Protein AF-0000000075761539 (afdb_homodimer)

Secondary structure (DSSP, 8-state):
---------------TTT--HHHHHHHHHHHHHHHHHHTTSHHHHHHHHHHGGGGTT-HHHHHHHHHHHT-GGGTT-------/---------------TT---HHHHHHHHHHHHHHHHHHTTSHHHHHHHHHHGGGGTT-HHHHHHHHHHHT-GGGTS-------

Radius of gyration: 18.52 Å; Cα contacts (8 Å, |Δi|>4): 167; chains: 2; bounding box: 36×60×45 Å

Solvent-accessible surface area (backbone atoms only — not comparable to full-atom values): 9667 Å² total; per-residue (Å²): 134,80,77,74,74,72,75,71,60,69,24,66,37,63,48,84,81,74,47,51,71,54,52,48,53,45,36,38,52,51,22,67,60,45,41,80,73,32,38,64,37,74,68,20,48,51,52,44,67,72,46,48,71,80,28,59,96,35,62,73,38,38,54,48,49,43,28,49,21,59,40,44,82,62,56,67,66,61,72,80,63,80,120,134,79,79,76,75,73,75,72,62,70,21,67,37,62,48,86,80,77,47,51,71,52,52,48,53,46,37,39,53,50,21,66,61,46,39,83,72,31,38,63,35,73,67,20,48,50,50,43,69,71,47,49,72,81,28,59,96,35,57,74,37,38,55,50,50,44,27,49,2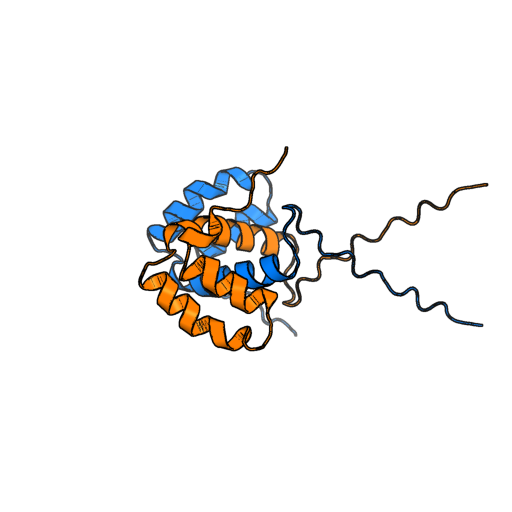2,59,38,41,83,64,58,66,66,61,71,77,64,79,118

Structure (mmCIF, N/CA/C/O backbone):
data_AF-0000000075761539-model_v1
#
loop_
_entity.id
_entity.type
_entity.pdbx_description
1 polymer 'Uncharacterized protein'
#
loop_
_atom_site.group_PDB
_atom_site.id
_atom_site.type_symbol
_atom_site.label_atom_id
_atom_site.label_alt_id
_atom_site.label_comp_id
_atom_site.label_asym_id
_atom_site.label_entity_id
_atom_site.label_seq_id
_atom_site.pdbx_PDB_ins_code
_atom_site.Cartn_x
_atom_site.Cartn_y
_atom_site.Cartn_z
_atom_site.occupancy
_atom_site.B_iso_or_equiv
_atom_site.auth_seq_id
_atom_site.auth_comp_id
_atom_site.auth_asym_id
_atom_site.auth_atom_id
_atom_site.pdbx_PDB_model_num
ATOM 1 N N . MET A 1 1 ? 4.824 47.062 6.598 1 24.61 1 MET A N 1
ATOM 2 C CA . MET A 1 1 ? 3.783 46.125 7.047 1 24.61 1 MET A CA 1
ATOM 3 C C . MET A 1 1 ? 4.129 44.688 6.668 1 24.61 1 MET A C 1
ATOM 5 O O . MET A 1 1 ? 4.184 44.344 5.484 1 24.61 1 MET A O 1
ATOM 9 N N . ASP A 1 2 ? 5.098 44.125 7.316 1 26.97 2 ASP A N 1
ATOM 10 C CA . ASP A 1 2 ? 5.969 42.969 7.059 1 26.97 2 ASP A CA 1
ATOM 11 C C . ASP A 1 2 ? 5.188 41.656 7.121 1 26.97 2 ASP A C 1
ATOM 13 O O . ASP A 1 2 ? 4.629 41.312 8.164 1 26.97 2 ASP A O 1
ATOM 17 N N . LYS A 1 3 ? 4.367 41.469 6.121 1 29.03 3 LYS A N 1
ATOM 18 C CA . LYS A 1 3 ? 3.469 40.312 6.051 1 29.03 3 LYS A CA 1
ATOM 19 C C . LYS A 1 3 ? 4.195 39.031 6.422 1 29.03 3 LYS A C 1
ATOM 21 O O . LYS A 1 3 ? 5.219 38.688 5.824 1 29.03 3 LYS A O 1
ATOM 26 N N . ASN A 1 4 ? 4.305 38.625 7.719 1 29.23 4 ASN A N 1
ATOM 27 C CA . ASN A 1 4 ? 4.758 37.406 8.359 1 29.23 4 ASN A CA 1
ATOM 28 C C . ASN A 1 4 ? 4.223 36.156 7.648 1 29.23 4 ASN A C 1
ATOM 30 O O . ASN A 1 4 ? 3.016 35.906 7.641 1 29.23 4 ASN A O 1
ATOM 34 N N . LEU A 1 5 ? 4.621 35.969 6.414 1 30.08 5 LEU A N 1
ATOM 35 C CA . LEU A 1 5 ? 4.359 34.75 5.641 1 30.08 5 LEU A CA 1
ATOM 36 C C . LEU A 1 5 ? 4.441 33.5 6.523 1 30.08 5 LEU A C 1
ATOM 38 O O . LEU A 1 5 ? 5.5 33.219 7.086 1 30.08 5 LEU A O 1
ATOM 42 N N . SER A 1 6 ? 3.518 33.406 7.48 1 31.72 6 SER A N 1
ATOM 43 C CA . SER A 1 6 ? 3.27 32.25 8.328 1 31.72 6 SER A CA 1
ATOM 44 C C . SER A 1 6 ? 3.596 30.938 7.598 1 31.72 6 SER A C 1
ATOM 46 O O . SER A 1 6 ? 2.986 30.625 6.574 1 31.72 6 SER A O 1
ATOM 48 N N . THR A 1 7 ? 4.891 30.594 7.359 1 33.47 7 THR A N 1
ATOM 49 C CA . THR A 1 7 ? 5.512 29.344 6.926 1 33.47 7 THR A CA 1
ATOM 50 C C . THR A 1 7 ? 4.707 28.141 7.414 1 33.47 7 THR A C 1
ATOM 52 O O . THR A 1 7 ? 4.629 27.891 8.617 1 33.47 7 THR A O 1
ATOM 55 N N . THR A 1 8 ? 3.455 28.047 7.07 1 34.62 8 THR A N 1
ATOM 56 C CA . THR A 1 8 ? 2.561 26.922 7.332 1 34.62 8 THR A CA 1
ATOM 57 C C . THR A 1 8 ? 3.35 25.625 7.477 1 34.62 8 THR A C 1
ATOM 59 O O . THR A 1 8 ? 4.027 25.188 6.543 1 34.62 8 THR A O 1
ATOM 62 N N . GLU A 1 9 ? 3.986 25.438 8.57 1 32.5 9 GLU A N 1
ATOM 63 C CA . GLU A 1 9 ? 4.613 24.203 9.047 1 32.5 9 GLU A CA 1
ATOM 64 C C . GLU A 1 9 ? 3.92 22.969 8.469 1 32.5 9 GLU A C 1
ATOM 66 O O . GLU A 1 9 ? 2.707 22.812 8.617 1 32.5 9 GLU A O 1
ATOM 71 N N . GLU A 1 10 ? 4.172 22.703 7.199 1 34 10 GLU A N 1
ATOM 72 C CA . GLU A 1 10 ? 3.754 21.422 6.641 1 34 10 GLU A CA 1
ATOM 73 C C . GLU A 1 10 ? 3.625 20.359 7.734 1 34 10 GLU A C 1
ATOM 75 O O . GLU A 1 10 ? 4.609 20.016 8.383 1 34 10 GLU A O 1
ATOM 80 N N . ALA A 1 11 ? 2.729 20.469 8.609 1 32.91 11 ALA A N 1
ATOM 81 C CA . ALA A 1 11 ? 2.441 19.406 9.57 1 32.91 11 ALA A CA 1
ATOM 82 C C . ALA A 1 11 ? 2.84 18.031 9.016 1 32.91 11 ALA A C 1
ATOM 84 O O . ALA A 1 11 ? 2.529 17.719 7.867 1 32.91 11 ALA A O 1
ATOM 85 N N . PRO A 1 12 ? 4.062 17.562 9.266 1 34.5 12 PRO A N 1
ATOM 86 C CA . PRO A 1 12 ? 4.355 16.203 8.836 1 34.5 12 PRO A CA 1
ATOM 87 C C . PRO A 1 12 ? 3.105 15.32 8.758 1 34.5 12 PRO A C 1
ATOM 89 O O . PRO A 1 12 ? 2.229 15.422 9.617 1 34.5 12 PRO A O 1
ATOM 92 N N . LEU A 1 13 ? 2.373 15.344 7.695 1 35.19 13 LEU A N 1
ATOM 93 C CA . LEU A 1 13 ? 1.442 14.227 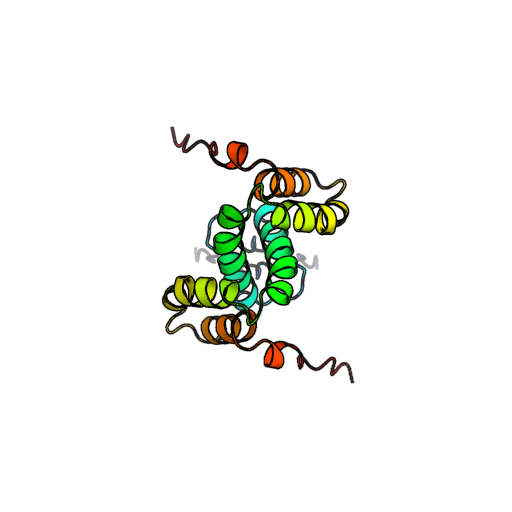7.637 1 35.19 13 LEU A CA 1
ATOM 94 C C . LEU A 1 13 ? 1.813 13.156 8.656 1 35.19 13 LEU A C 1
ATOM 96 O O . LEU A 1 13 ? 2.783 12.422 8.469 1 35.19 13 LEU A O 1
ATOM 100 N N . LEU A 1 14 ? 2.094 13.461 9.828 1 38.66 14 LEU A N 1
ATOM 101 C CA . LEU A 1 14 ? 2.172 12.438 10.867 1 38.66 14 LEU A CA 1
ATOM 102 C C . LEU A 1 14 ? 1.32 11.227 10.5 1 38.66 14 LEU A C 1
ATOM 104 O O . LEU A 1 14 ? 0.104 11.234 10.695 1 38.66 14 LEU A O 1
ATOM 108 N N . LEU A 1 15 ? 1.32 10.75 9.281 1 44.47 15 LEU A N 1
ATOM 109 C CA . LEU A 1 15 ? 0.632 9.469 9.164 1 44.47 15 LEU A CA 1
ATOM 110 C C . LEU A 1 15 ? 0.8 8.641 10.438 1 44.47 15 LEU A C 1
ATOM 112 O O . LEU A 1 15 ? 1.8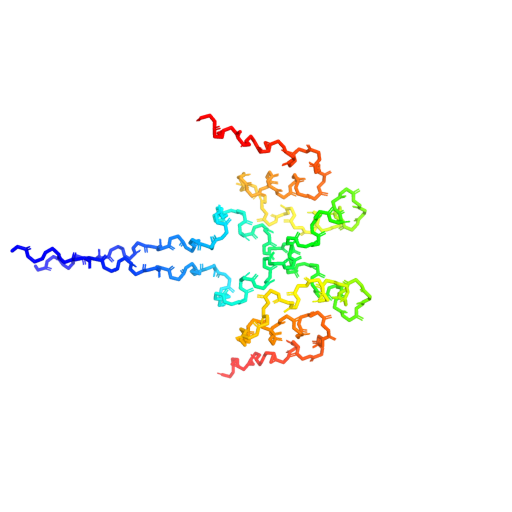82 8.617 11.023 1 44.47 15 LEU A O 1
ATOM 116 N N . SER A 1 16 ? -0.257 8.586 11.172 1 44.25 16 SER A N 1
ATOM 117 C CA . SER A 1 16 ? -0.526 8.047 12.5 1 44.25 16 SER A CA 1
ATOM 118 C C . SER A 1 16 ? 0.439 6.922 12.844 1 44.25 16 SER A C 1
ATOM 120 O O . SER A 1 16 ? 0.736 6.691 14.023 1 44.25 16 SER A O 1
ATOM 122 N N . ASP A 1 17 ? 0.846 6.176 11.875 1 57.25 17 ASP A N 1
ATOM 123 C CA . ASP A 1 17 ? 1.45 4.941 12.359 1 57.25 17 ASP A CA 1
ATOM 124 C C . ASP A 1 17 ? 2.969 5.074 12.469 1 57.25 17 ASP A C 1
ATOM 126 O O . ASP A 1 17 ? 3.686 4.074 12.469 1 57.25 17 ASP A O 1
ATOM 130 N N . GLY A 1 18 ? 3.43 6.383 12.766 1 75.75 18 GLY A N 1
ATOM 131 C CA . GLY A 1 18 ? 4.855 6.484 13.039 1 75.75 18 GLY A CA 1
ATOM 132 C C . GLY A 1 18 ? 5.711 6.336 11.797 1 75.75 18 GLY A C 1
ATOM 133 O O . GLY A 1 18 ? 6.938 6.25 11.891 1 75.75 18 GLY A O 1
ATOM 134 N N . MET A 1 19 ? 5.078 6.309 10.75 1 83.12 19 MET A N 1
ATOM 135 C CA . MET A 1 19 ? 5.844 6.156 9.516 1 83.12 19 MET A CA 1
ATOM 136 C C . MET A 1 19 ? 6.406 7.5 9.055 1 83.12 19 MET A C 1
ATOM 138 O O . MET A 1 19 ? 5.738 8.531 9.164 1 83.12 19 MET A O 1
ATOM 142 N N . SER A 1 20 ? 7.699 7.434 8.586 1 86.44 20 SER A N 1
ATOM 143 C CA . SER A 1 20 ? 8.297 8.617 7.973 1 86.44 20 SER A CA 1
ATOM 144 C C . SER A 1 20 ? 7.605 8.969 6.656 1 86.44 20 SER A C 1
ATOM 146 O O . SER A 1 20 ? 6.859 8.156 6.109 1 86.44 20 SER A O 1
ATOM 148 N N . LYS A 1 21 ? 7.809 10.164 6.184 1 88.31 21 LYS A N 1
ATOM 149 C CA . LYS A 1 21 ? 7.258 10.562 4.895 1 88.31 21 LYS A CA 1
ATOM 150 C C . LYS A 1 21 ? 7.738 9.641 3.779 1 88.31 21 LYS A C 1
ATOM 152 O O . LYS A 1 21 ? 6.973 9.289 2.881 1 88.31 21 LYS A O 1
ATOM 157 N N . ALA A 1 22 ? 8.992 9.273 3.793 1 91.31 22 ALA A N 1
ATOM 158 C CA . ALA A 1 22 ? 9.562 8.375 2.793 1 91.31 22 ALA A CA 1
ATOM 159 C C . ALA A 1 22 ? 8.875 7.008 2.828 1 91.31 22 ALA A C 1
ATOM 161 O O . ALA A 1 22 ? 8.57 6.434 1.782 1 91.31 22 ALA A O 1
ATOM 162 N N . GLU A 1 23 ? 8.664 6.508 4 1 92.38 23 GLU A N 1
ATOM 163 C CA . GLU A 1 23 ? 7.973 5.227 4.156 1 92.38 23 GLU A CA 1
ATOM 164 C C . GLU A 1 23 ? 6.562 5.285 3.584 1 92.38 23 GLU A C 1
ATOM 166 O O . GLU A 1 23 ? 6.129 4.363 2.887 1 92.38 23 GLU A O 1
ATOM 171 N N . ILE A 1 24 ? 5.926 6.32 3.914 1 92.44 24 ILE A N 1
ATOM 172 C CA . ILE A 1 24 ? 4.562 6.504 3.424 1 92.44 24 ILE A CA 1
ATOM 173 C C . ILE A 1 24 ? 4.566 6.527 1.896 1 92.44 24 ILE A C 1
ATOM 175 O O . ILE A 1 24 ? 3.775 5.832 1.257 1 92.44 24 ILE A O 1
ATOM 179 N N . GLU A 1 25 ? 5.41 7.289 1.319 1 92.69 25 GLU A N 1
ATOM 180 C CA . GLU A 1 25 ? 5.5 7.422 -0.132 1 92.69 25 GLU A CA 1
ATOM 181 C C . GLU A 1 25 ? 5.766 6.074 -0.797 1 92.69 25 GLU A C 1
ATOM 183 O O . GLU A 1 25 ? 5.117 5.723 -1.783 1 92.69 25 GLU A O 1
ATOM 188 N N . VAL A 1 26 ? 6.648 5.301 -0.231 1 95.06 26 VAL A N 1
ATOM 189 C CA . VAL A 1 26 ? 7.023 4.02 -0.819 1 95.06 26 VAL A CA 1
ATOM 190 C C . VAL A 1 26 ? 5.875 3.025 -0.675 1 95.06 26 VAL A C 1
ATOM 192 O O . VAL A 1 26 ? 5.512 2.342 -1.636 1 95.06 26 VAL A O 1
ATOM 195 N N . HIS A 1 27 ? 5.332 2.986 0.507 1 95.31 27 HIS A N 1
ATOM 196 C CA . HIS A 1 27 ? 4.219 2.07 0.722 1 95.31 27 HIS A CA 1
ATOM 197 C C . HIS A 1 27 ? 3.031 2.43 -0.164 1 95.31 27 HIS A C 1
ATOM 199 O O . HIS A 1 27 ? 2.375 1.544 -0.717 1 95.31 27 HIS A O 1
ATOM 205 N N . LEU A 1 28 ? 2.795 3.658 -0.305 1 95.44 28 LEU A N 1
ATOM 206 C CA . LEU A 1 28 ? 1.699 4.086 -1.167 1 95.44 28 LEU A CA 1
ATOM 207 C C . LEU A 1 28 ? 1.97 3.707 -2.619 1 95.44 28 LEU A C 1
ATOM 209 O O . LEU A 1 28 ? 1.062 3.271 -3.33 1 95.44 28 LEU A O 1
ATOM 213 N N . ALA A 1 29 ? 3.16 3.893 -3.078 1 96 29 ALA A N 1
ATOM 214 C CA . ALA A 1 29 ? 3.52 3.518 -4.441 1 96 29 ALA A CA 1
ATOM 215 C C . ALA A 1 29 ? 3.309 2.025 -4.676 1 96 29 ALA A C 1
ATOM 217 O O . ALA A 1 29 ? 2.801 1.619 -5.723 1 96 29 ALA A O 1
ATOM 218 N N . ILE A 1 30 ? 3.668 1.253 -3.682 1 97.06 30 ILE A N 1
ATOM 219 C CA . ILE A 1 30 ? 3.512 -0.194 -3.787 1 97.06 30 ILE A CA 1
ATOM 220 C C . ILE A 1 30 ? 2.029 -0.553 -3.822 1 97.06 30 ILE A C 1
ATOM 222 O O . ILE A 1 30 ? 1.596 -1.352 -4.656 1 97.06 30 ILE A O 1
ATOM 226 N N . ALA A 1 31 ? 1.272 0.041 -2.934 1 96.69 31 ALA A N 1
ATOM 227 C CA . ALA A 1 31 ? -0.169 -0.195 -2.93 1 96.69 31 ALA A CA 1
ATOM 228 C C . ALA A 1 31 ? -0.79 0.174 -4.273 1 96.69 31 ALA A C 1
ATOM 230 O O . ALA A 1 31 ? -1.565 -0.6 -4.84 1 96.69 31 ALA A O 1
ATOM 231 N N . ASN A 1 32 ? -0.438 1.322 -4.809 1 94.5 32 ASN A N 1
ATOM 232 C CA . ASN A 1 32 ? -1.002 1.812 -6.062 1 94.5 32 ASN A CA 1
ATOM 233 C C . ASN A 1 32 ? -0.638 0.903 -7.234 1 94.5 32 ASN A C 1
ATOM 235 O O . ASN A 1 32 ? -1.396 0.792 -8.195 1 94.5 32 ASN A O 1
ATOM 239 N N . TYR A 1 33 ? 0.468 0.293 -7.109 1 95.69 33 TYR A N 1
ATOM 240 C CA . TYR A 1 33 ? 0.875 -0.652 -8.148 1 95.69 33 TYR A CA 1
ATOM 241 C C . TYR A 1 33 ? 0.102 -1.96 -8.023 1 95.69 33 TYR A C 1
ATOM 243 O O . TYR A 1 33 ? -0.351 -2.516 -9.023 1 95.69 33 TYR A O 1
ATOM 251 N N . LEU A 1 34 ? -0.107 -2.445 -6.832 1 96.94 34 LEU A N 1
ATOM 252 C CA . LEU A 1 34 ? -0.631 -3.787 -6.605 1 96.94 34 LEU A CA 1
ATOM 253 C C . LEU A 1 34 ? -2.154 -3.797 -6.688 1 96.94 34 LEU A C 1
ATOM 255 O O . LEU A 1 34 ? -2.748 -4.754 -7.188 1 96.94 34 LEU A O 1
ATOM 259 N N . ILE A 1 35 ? -2.801 -2.793 -6.211 1 96 35 ILE A N 1
ATOM 260 C CA . ILE A 1 35 ? -4.242 -2.797 -5.992 1 96 35 ILE A CA 1
ATOM 261 C C . ILE A 1 35 ? -4.965 -3.025 -7.316 1 96 35 ILE A C 1
ATOM 263 O O . ILE A 1 35 ? -5.785 -3.941 -7.434 1 96 35 ILE A O 1
ATOM 267 N N . PRO A 1 36 ? -4.691 -2.262 -8.398 1 93.81 36 PRO A N 1
ATOM 268 C CA . PRO A 1 36 ? -5.414 -2.51 -9.648 1 93.81 36 PRO A CA 1
ATOM 269 C C . PRO A 1 36 ? -5.133 -3.893 -10.234 1 93.81 36 PRO A C 1
ATOM 271 O O . PRO A 1 36 ? -5.906 -4.391 -11.055 1 93.81 36 PRO A O 1
ATOM 274 N N . ARG A 1 37 ? -4.109 -4.535 -9.734 1 94 37 ARG A N 1
ATOM 275 C CA . ARG A 1 37 ? -3.688 -5.812 -10.305 1 94 37 ARG A CA 1
ATOM 276 C C . ARG A 1 37 ? -4.309 -6.98 -9.539 1 94 37 ARG A C 1
ATOM 278 O O . ARG A 1 37 ? -4.402 -8.094 -10.07 1 94 37 ARG A O 1
ATOM 285 N N . ILE A 1 38 ? -4.758 -6.656 -8.352 1 94.56 38 ILE A N 1
ATOM 286 C CA . ILE A 1 38 ? -5.297 -7.777 -7.582 1 94.56 38 ILE A CA 1
ATOM 287 C C . ILE A 1 38 ? -6.801 -7.602 -7.398 1 94.56 38 ILE A C 1
ATOM 289 O O . ILE A 1 38 ? -7.492 -8.531 -6.973 1 94.56 38 ILE A O 1
ATOM 293 N N . ALA A 1 39 ? -7.301 -6.445 -7.707 1 91.62 39 ALA A N 1
ATOM 294 C CA . ALA A 1 39 ? -8.719 -6.168 -7.477 1 91.62 39 ALA A CA 1
ATOM 295 C C . ALA A 1 39 ? -9.594 -7.266 -8.078 1 91.62 39 ALA A C 1
ATOM 297 O O . ALA A 1 39 ? -9.367 -7.695 -9.211 1 91.62 39 ALA A O 1
ATOM 298 N N . GLY A 1 40 ? -10.594 -7.734 -7.258 1 90.5 40 GLY A N 1
ATOM 299 C CA . GLY A 1 40 ? -11.547 -8.734 -7.715 1 90.5 40 GLY A CA 1
ATOM 300 C C . GLY A 1 40 ? -10.992 -10.148 -7.672 1 90.5 40 GLY A C 1
ATOM 301 O O . GLY A 1 40 ? -11.688 -11.102 -8.039 1 90.5 40 GLY A O 1
ATOM 302 N N . THR A 1 41 ? -9.727 -10.328 -7.375 1 93.31 41 THR A N 1
ATOM 303 C CA . THR A 1 41 ? -9.109 -11.648 -7.281 1 93.31 41 THR A CA 1
ATOM 304 C C . THR A 1 41 ? -9.281 -12.227 -5.879 1 93.31 41 THR A C 1
ATOM 306 O O . THR A 1 41 ? -9.672 -11.516 -4.953 1 93.31 41 THR A O 1
ATOM 309 N N . PRO 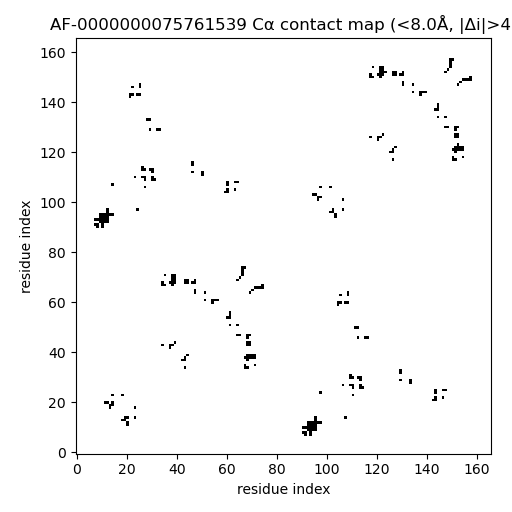A 1 42 ? -9.008 -13.539 -5.68 1 94.94 42 PRO A N 1
ATOM 310 C CA . PRO A 1 42 ? -9.062 -14.125 -4.336 1 94.94 42 PRO A CA 1
ATOM 311 C C . PRO A 1 42 ? -8.102 -13.461 -3.359 1 94.94 42 PRO A C 1
ATOM 313 O O . PRO A 1 42 ? -8.406 -13.336 -2.17 1 94.94 42 PRO A O 1
ATOM 316 N N . VAL A 1 43 ? -6.949 -12.961 -3.865 1 95.5 43 VAL A N 1
ATOM 317 C CA . VAL A 1 43 ? -5.977 -12.273 -3.021 1 95.5 43 VAL A CA 1
ATOM 318 C C . VAL A 1 43 ? -6.598 -11 -2.447 1 95.5 43 VAL A C 1
ATOM 320 O O . VAL A 1 43 ? -6.449 -10.711 -1.258 1 95.5 43 VAL A O 1
ATOM 323 N N . ALA A 1 44 ? -7.301 -10.305 -3.273 1 96.44 44 ALA A N 1
ATOM 324 C CA . ALA A 1 44 ? -7.961 -9.086 -2.824 1 96.44 44 ALA A CA 1
ATOM 325 C C . ALA A 1 44 ? -9.047 -9.391 -1.798 1 96.44 44 ALA A C 1
ATOM 327 O O . ALA A 1 44 ? -9.219 -8.656 -0.825 1 96.44 44 ALA A O 1
ATOM 328 N N . ARG A 1 45 ? -9.742 -10.422 -2.029 1 96.31 45 ARG A N 1
ATOM 329 C CA . ARG A 1 45 ? -10.789 -10.82 -1.093 1 96.31 45 ARG A CA 1
ATOM 330 C C . ARG A 1 45 ? -10.203 -11.18 0.268 1 96.31 45 ARG A C 1
ATOM 332 O O . ARG A 1 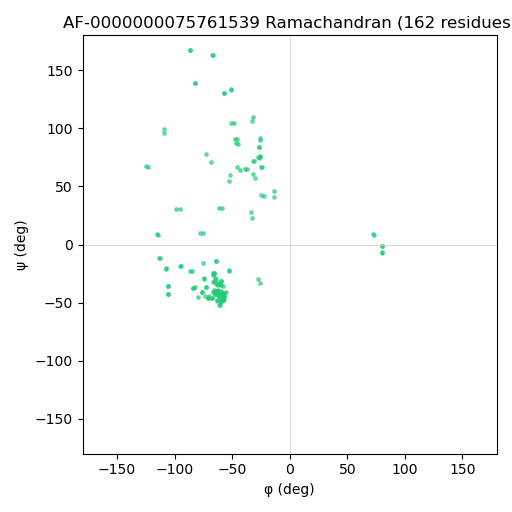45 ? -10.766 -10.828 1.307 1 96.31 45 ARG A O 1
ATOM 339 N N . GLU A 1 46 ? -9.086 -11.852 0.252 1 97.56 46 GLU A N 1
ATOM 340 C CA . GLU A 1 46 ? -8.406 -12.172 1.501 1 97.56 46 GLU A CA 1
ATOM 341 C C . GLU A 1 46 ? -7.949 -10.914 2.223 1 97.56 46 GLU A C 1
ATOM 343 O O . GLU A 1 46 ? -8.102 -10.797 3.439 1 97.56 46 GLU A O 1
ATOM 348 N N . ALA A 1 47 ? -7.328 -10.07 1.457 1 97.75 47 ALA A N 1
ATOM 349 C CA . ALA A 1 47 ? -6.91 -8.797 2.043 1 97.75 47 ALA A CA 1
ATOM 350 C C . ALA A 1 47 ? -8.102 -8.047 2.635 1 97.75 47 ALA A C 1
ATOM 352 O O . ALA A 1 47 ? -8.016 -7.52 3.746 1 97.75 47 ALA A O 1
ATOM 353 N N . PHE A 1 48 ? -9.25 -7.988 1.923 1 97.12 48 PHE A N 1
ATOM 354 C CA . PHE A 1 48 ? -10.453 -7.316 2.396 1 97.12 48 PHE A CA 1
ATOM 355 C C . PHE A 1 48 ? -10.922 -7.914 3.717 1 97.12 48 PHE A C 1
ATOM 357 O O . PHE A 1 48 ? -11.164 -7.188 4.684 1 97.12 48 PHE A O 1
ATOM 364 N N . ASN A 1 49 ? -10.953 -9.227 3.752 1 97.31 49 ASN A N 1
ATOM 365 C CA . ASN A 1 49 ? -11.422 -9.914 4.949 1 97.31 49 ASN A CA 1
ATOM 366 C C . ASN A 1 49 ? -10.508 -9.656 6.145 1 97.31 49 ASN A C 1
ATOM 368 O O . ASN A 1 49 ? -10.977 -9.531 7.277 1 97.31 49 ASN A O 1
ATOM 372 N N . ALA A 1 50 ? -9.281 -9.531 5.871 1 97.62 50 ALA A N 1
ATOM 373 C CA . ALA A 1 50 ? -8.297 -9.297 6.93 1 97.62 50 ALA A CA 1
ATOM 374 C C . ALA A 1 50 ? -8.383 -7.863 7.449 1 97.62 50 ALA A C 1
ATOM 376 O O . ALA A 1 50 ? -8.125 -7.605 8.625 1 97.62 50 ALA A O 1
ATOM 377 N N . LEU A 1 51 ? -8.789 -6.938 6.594 1 97.56 51 LEU A N 1
ATOM 378 C CA . LEU A 1 51 ? -8.633 -5.527 6.934 1 97.56 51 LEU A CA 1
ATOM 379 C C . LEU A 1 51 ? -9.977 -4.891 7.273 1 97.56 51 LEU A C 1
ATOM 381 O O . LEU A 1 51 ? -10.023 -3.826 7.891 1 97.56 51 LEU A O 1
ATOM 385 N N . VAL A 1 52 ? -11.062 -5.449 6.867 1 96.19 52 VAL A N 1
ATOM 386 C CA . VAL A 1 52 ? -12.375 -4.812 6.934 1 96.19 52 VAL A CA 1
ATOM 387 C C . VAL A 1 52 ? -12.719 -4.492 8.383 1 96.19 52 VAL A C 1
ATOM 389 O O . VAL A 1 52 ? -13.352 -3.471 8.672 1 96.19 52 VAL A O 1
ATOM 392 N N . GLY A 1 53 ? -12.312 -5.301 9.281 1 96 53 GLY A N 1
ATOM 393 C CA . GLY A 1 53 ? -12.594 -5.062 10.688 1 96 53 GLY A CA 1
ATOM 394 C C . GLY A 1 53 ? -11.961 -3.785 11.211 1 96 53 GLY A C 1
ATOM 395 O O . GLY A 1 53 ? -12.531 -3.111 12.07 1 96 53 GLY A O 1
ATOM 396 N N . ARG A 1 54 ? -10.797 -3.42 10.703 1 94.88 54 ARG A N 1
ATOM 397 C CA . ARG A 1 54 ? -10.062 -2.232 11.125 1 94.88 54 ARG A CA 1
ATOM 398 C C . ARG A 1 54 ? -10.82 -0.96 10.75 1 94.88 54 ARG A C 1
ATOM 400 O O . ARG A 1 54 ? -10.648 0.078 11.391 1 94.88 54 ARG A O 1
ATOM 407 N N . PHE A 1 55 ? -11.641 -1.062 9.773 1 95 55 PHE A N 1
ATOM 408 C CA . PHE A 1 55 ? -12.289 0.138 9.258 1 95 55 PHE A CA 1
ATOM 409 C C . PHE A 1 55 ? -13.797 0.082 9.492 1 95 55 PHE A C 1
ATOM 411 O O . PHE A 1 55 ? -14.547 0.873 8.922 1 95 55 PHE A O 1
ATOM 418 N N . GLN A 1 56 ? -14.094 -0.93 10.258 1 90.69 56 GLN A N 1
ATOM 419 C CA . GLN A 1 56 ? -15.508 -1.021 10.617 1 90.69 56 GLN A CA 1
ATOM 420 C C . GLN A 1 56 ? -15.977 0.25 11.312 1 90.69 56 GLN A C 1
ATOM 422 O O . GLN A 1 56 ? -15.312 0.746 12.227 1 90.69 56 GLN A O 1
ATOM 427 N N . GLY A 1 57 ? -17.125 0.876 10.883 1 91.75 57 GLY A N 1
ATOM 428 C CA . GLY A 1 57 ? -17.672 2.084 11.477 1 91.75 57 GLY A CA 1
ATOM 429 C C . GLY A 1 57 ? -16.984 3.35 11.008 1 91.75 57 GLY A C 1
ATOM 430 O O . GLY A 1 57 ? -17.312 4.445 11.469 1 91.75 57 GLY A O 1
ATOM 431 N N . ARG A 1 58 ? -16.016 3.191 10.188 1 93.25 58 ARG A N 1
ATOM 432 C CA . ARG A 1 58 ? -15.305 4.309 9.578 1 93.25 58 ARG A CA 1
ATOM 433 C C . ARG A 1 58 ? -15.625 4.418 8.086 1 93.25 58 ARG A C 1
ATOM 435 O O . ARG A 1 58 ? -14.938 3.814 7.258 1 93.25 58 ARG A O 1
ATOM 442 N N . TYR A 1 59 ? -16.578 5.348 7.691 1 87 59 TYR A N 1
ATOM 443 C CA . TYR A 1 59 ? -17.281 5.184 6.422 1 87 59 TYR A CA 1
ATOM 444 C C . TYR A 1 59 ? -16.406 5.656 5.262 1 87 59 TYR A C 1
ATOM 446 O O . TYR A 1 59 ? -16.297 4.965 4.246 1 87 59 TYR A O 1
ATOM 454 N N . PRO A 1 60 ? -15.805 6.695 5.328 1 90.31 60 PRO A N 1
ATOM 455 C CA . PRO A 1 60 ? -15.148 6.789 4.023 1 90.31 60 PRO A CA 1
ATOM 456 C C . PRO A 1 60 ? -14.086 5.711 3.818 1 90.31 60 PRO A C 1
ATOM 458 O O . PRO A 1 60 ? -13.883 5.246 2.693 1 90.31 60 PRO A O 1
ATOM 461 N N . GLN A 1 61 ? -13.469 5.18 4.902 1 93.19 61 GLN A N 1
ATOM 462 C CA . GLN A 1 61 ? -12.406 4.18 4.773 1 93.19 61 GLN A CA 1
ATOM 463 C C . GLN A 1 61 ? -12.984 2.824 4.375 1 93.19 61 GLN A C 1
ATOM 465 O O . GLN A 1 61 ? -12.43 2.141 3.512 1 93.19 61 GLN A O 1
ATOM 470 N N . HIS A 1 62 ? -14.086 2.412 5.016 1 94.75 62 HIS A N 1
ATOM 471 C CA . HIS A 1 62 ? -14.727 1.139 4.699 1 94.75 62 HIS A CA 1
ATOM 472 C C . HIS A 1 62 ? -15.156 1.085 3.238 1 94.75 62 HIS A C 1
ATOM 474 O O . HIS A 1 62 ? -14.922 0.085 2.555 1 94.75 62 HIS A O 1
ATOM 480 N N . LYS A 1 63 ? -15.773 2.113 2.803 1 94.06 63 LYS A N 1
ATOM 481 C CA . LYS A 1 63 ? -16.219 2.203 1.413 1 94.06 63 LYS A CA 1
ATOM 482 C C . LYS A 1 63 ? -15.031 2.127 0.455 1 94.06 63 LYS A C 1
ATOM 484 O O . LYS A 1 63 ? -15.086 1.418 -0.552 1 94.06 63 LYS A O 1
ATOM 489 N N . LEU A 1 64 ? -14.008 2.869 0.714 1 93.69 64 LEU A N 1
ATOM 490 C CA . LEU A 1 64 ? -12.805 2.887 -0.118 1 93.69 64 LEU A CA 1
ATOM 491 C C . LEU A 1 64 ? -12.188 1.497 -0.207 1 93.69 64 LEU A C 1
ATOM 493 O O . LEU A 1 64 ? -11.844 1.035 -1.298 1 93.69 64 LEU A O 1
ATOM 497 N N . LEU A 1 65 ? -12.094 0.867 0.919 1 95.94 65 LEU A N 1
ATOM 498 C CA . LEU A 1 65 ? -11.539 -0.482 0.957 1 95.94 65 LEU A CA 1
ATOM 499 C C . LEU A 1 65 ? -12.344 -1.424 0.064 1 95.94 65 LEU A C 1
ATOM 501 O O . LEU A 1 65 ? -11.766 -2.189 -0.712 1 95.94 65 LEU A O 1
ATOM 505 N N . THR A 1 66 ? -13.672 -1.352 0.227 1 94.25 66 THR A N 1
ATOM 506 C CA . THR A 1 66 ? -14.562 -2.191 -0.565 1 94.25 66 THR A CA 1
ATOM 507 C C . THR A 1 66 ? -14.375 -1.926 -2.057 1 94.25 66 THR A C 1
ATOM 509 O O . THR A 1 66 ? -14.242 -2.863 -2.846 1 94.25 66 THR A O 1
ATOM 512 N N . GLN A 1 67 ? -14.289 -0.716 -2.494 1 94.06 67 GLN A N 1
ATOM 513 C CA . GLN A 1 67 ? -14.148 -0.332 -3.895 1 94.06 67 GLN A CA 1
ATOM 514 C C . GLN A 1 67 ? -12.805 -0.784 -4.457 1 94.06 67 GLN A C 1
ATOM 516 O O . GLN A 1 67 ? -12.734 -1.292 -5.578 1 94.06 67 GLN A O 1
ATOM 521 N N . LEU A 1 68 ? -11.82 -0.648 -3.711 1 94.5 68 LEU A N 1
ATOM 522 C CA . LEU A 1 68 ? -10.469 -0.926 -4.184 1 94.5 68 LEU A CA 1
ATOM 523 C C . LEU A 1 68 ? -10.242 -2.428 -4.34 1 94.5 68 LEU A C 1
ATOM 525 O O . LEU A 1 68 ? -9.57 -2.863 -5.273 1 94.5 68 LEU A O 1
ATOM 529 N N . LEU A 1 69 ? -10.844 -3.178 -3.416 1 95.88 69 LEU A N 1
ATOM 530 C CA . LEU A 1 69 ? -10.453 -4.582 -3.373 1 95.88 69 LEU A CA 1
ATOM 531 C C . LEU A 1 69 ? -11.547 -5.469 -3.961 1 95.88 69 LEU A C 1
ATOM 533 O O . LEU A 1 69 ? -11.25 -6.504 -4.562 1 95.88 69 LEU A O 1
ATOM 537 N N . ILE A 1 70 ? -12.758 -5.137 -3.752 1 92.69 70 ILE A N 1
ATOM 538 C CA . ILE A 1 70 ? -13.852 -6.043 -4.094 1 92.69 70 ILE A CA 1
ATOM 539 C C . ILE A 1 70 ? -14.562 -5.547 -5.352 1 92.69 70 ILE A C 1
ATOM 541 O O . ILE A 1 70 ? -15.016 -6.344 -6.172 1 92.69 70 ILE A O 1
ATOM 545 N N . ALA A 1 71 ? -14.828 -4.297 -5.504 1 79.25 71 ALA A N 1
ATOM 546 C CA . ALA A 1 71 ? -15.68 -3.779 -6.574 1 79.25 71 ALA A CA 1
ATOM 547 C C . ALA A 1 71 ? -14.945 -2.715 -7.387 1 79.25 71 ALA A C 1
ATOM 549 O O . ALA A 1 71 ? -15.359 -1.555 -7.418 1 79.25 71 ALA A O 1
ATOM 550 N N . PRO A 1 72 ? -13.906 -3.145 -8.125 1 65.62 72 PRO A N 1
ATOM 551 C CA . PRO A 1 72 ? -13.102 -2.123 -8.805 1 65.62 72 PRO A CA 1
ATOM 552 C C . PRO A 1 72 ? -13.883 -1.386 -9.891 1 65.62 72 PRO A C 1
ATOM 554 O O . PRO A 1 72 ? -13.523 -0.267 -10.266 1 65.62 72 PRO A O 1
ATOM 557 N N . GLU A 1 73 ? -14.898 -2.041 -10.43 1 62.84 73 GLU A N 1
ATOM 558 C CA . GLU A 1 73 ? -15.711 -1.363 -11.43 1 62.84 73 GLU A CA 1
ATOM 559 C C . GLU A 1 73 ? -16.219 -0.018 -10.914 1 62.84 73 GLU A C 1
ATOM 561 O O . GLU A 1 73 ? -16.562 0.864 -11.703 1 62.84 73 GLU A O 1
ATOM 566 N N . TYR A 1 74 ? -16.25 0.102 -9.672 1 50.69 74 TYR A N 1
ATOM 567 C CA . TYR A 1 74 ? -16.75 1.346 -9.094 1 50.69 74 TYR A CA 1
ATOM 568 C C . TYR A 1 74 ? -15.633 2.377 -8.977 1 50.69 74 TYR A C 1
ATOM 570 O O . TYR A 1 74 ? -15.891 3.557 -8.719 1 50.69 74 TYR A O 1
ATOM 578 N N . LE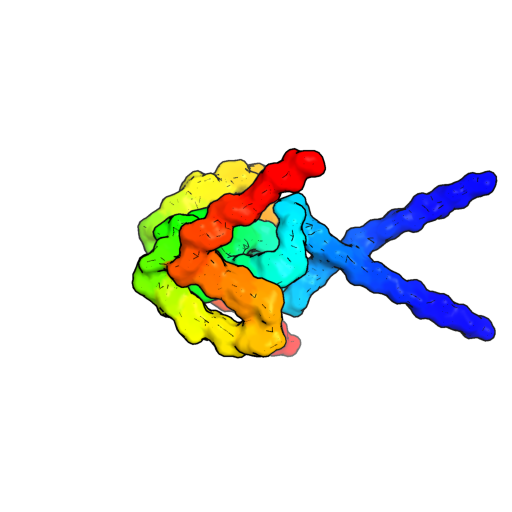U A 1 75 ? -14.461 2.004 -8.945 1 50.41 75 LEU A N 1
ATOM 579 C CA . LEU A 1 75 ? -13.352 2.943 -8.852 1 50.41 75 LEU A CA 1
ATOM 580 C C . LEU A 1 75 ? -13.25 3.805 -10.102 1 50.41 75 LEU A C 1
ATOM 582 O O . LEU A 1 75 ? -12.664 4.887 -10.078 1 50.41 75 LEU A O 1
ATOM 586 N N . GLU A 1 76 ? -13.617 3.314 -11.234 1 46.19 76 GLU A N 1
ATOM 587 C CA . GLU A 1 76 ? -13.422 4.094 -12.453 1 46.19 76 GLU A CA 1
ATOM 588 C C . GLU A 1 76 ? -14.133 5.441 -12.367 1 46.19 76 GLU A C 1
ATOM 590 O O . GLU A 1 76 ? -13.836 6.359 -13.133 1 46.19 76 GLU A O 1
ATOM 595 N N . HIS A 1 77 ? -15.227 5.5 -11.773 1 39.12 77 HIS A N 1
ATOM 596 C CA . HIS A 1 77 ? -15.977 6.715 -12.062 1 39.12 77 HIS A CA 1
ATOM 597 C C . HIS A 1 77 ? -15.43 7.902 -11.273 1 39.12 77 HIS A C 1
ATOM 599 O O . HIS A 1 77 ? -16.062 8.359 -10.312 1 39.12 77 HIS A O 1
ATOM 605 N N . ALA A 1 78 ? -14.445 7.875 -10.672 1 39.41 78 ALA A N 1
ATOM 606 C CA . ALA A 1 78 ? -14.195 9.242 -10.219 1 39.41 78 ALA A CA 1
ATOM 607 C C . ALA A 1 78 ? -14.344 10.234 -11.359 1 39.41 78 ALA A C 1
ATOM 609 O O . ALA A 1 78 ? -13.758 10.055 -12.43 1 39.41 78 ALA A O 1
ATOM 610 N N . PRO A 1 79 ? -15.398 10.984 -11.43 1 32.62 79 PRO A N 1
ATOM 611 C CA . PRO A 1 79 ? -15.656 12.031 -12.422 1 32.62 79 PRO A CA 1
ATOM 612 C C . PRO A 1 79 ? -14.477 12.977 -12.609 1 32.62 79 PRO A C 1
ATOM 614 O O . PRO A 1 79 ? -13.859 13.398 -11.625 1 32.62 79 PRO A O 1
ATOM 617 N N . ASP A 1 80 ? -13.531 12.773 -13.5 1 34.09 80 ASP A N 1
ATOM 618 C CA . ASP A 1 80 ? -12.969 13.992 -14.062 1 34.09 80 ASP A CA 1
ATOM 619 C C . ASP A 1 80 ? -14.031 15.094 -14.156 1 34.09 80 ASP A C 1
ATOM 621 O O . ASP A 1 80 ? -14.711 15.219 -15.18 1 34.09 80 ASP A O 1
ATOM 625 N N . THR A 1 81 ? -15.07 15.031 -13.375 1 29.81 81 THR A N 1
ATOM 626 C CA . THR A 1 81 ? -15.969 16.156 -13.586 1 29.81 81 THR A CA 1
ATOM 627 C C . THR A 1 81 ? -15.258 17.469 -13.266 1 29.81 81 THR A C 1
ATOM 629 O O . THR A 1 81 ? -15.18 17.875 -12.109 1 29.81 81 THR A O 1
ATOM 632 N N . GLN A 1 82 ? -13.93 17.75 -13.422 1 27.42 82 GLN A N 1
ATOM 633 C CA . GLN A 1 82 ? -13.641 19.156 -13.664 1 27.42 82 GLN A CA 1
ATOM 634 C C . GLN A 1 82 ? -14.492 19.703 -14.812 1 27.42 82 GLN A C 1
ATOM 636 O O . GLN A 1 82 ? -14.352 19.266 -15.953 1 27.42 82 GLN A O 1
ATOM 641 N N . GLN A 1 83 ? -15.883 19.672 -14.727 1 23.19 83 GLN A N 1
ATOM 642 C CA . GLN A 1 83 ? -16.469 20.844 -15.375 1 23.19 83 GLN A CA 1
ATOM 643 C C . GLN A 1 83 ? -16.047 22.125 -14.672 1 23.19 83 GLN A C 1
ATOM 645 O O . GLN A 1 83 ? -16.031 22.203 -13.438 1 23.19 83 GLN A O 1
ATOM 650 N N . MET B 1 1 ? -1.786 36.625 30.891 1 25.5 1 MET B N 1
ATOM 651 C CA . MET B 1 1 ? -0.754 36.344 29.891 1 25.5 1 MET B CA 1
ATOM 652 C C . MET B 1 1 ? -1.119 35.125 29.062 1 25.5 1 MET B C 1
ATOM 654 O O . MET B 1 1 ? -1.16 34 29.594 1 25.5 1 MET B O 1
ATOM 658 N N . ASP B 1 2 ? -2.119 35.188 28.234 1 27.75 2 ASP B N 1
ATOM 659 C CA . ASP B 1 2 ? -3.033 34.219 27.625 1 27.75 2 ASP B CA 1
ATOM 660 C C . ASP B 1 2 ? -2.326 33.406 26.562 1 27.75 2 ASP B C 1
ATOM 662 O O . ASP B 1 2 ? -1.782 33.938 25.594 1 27.75 2 ASP B O 1
ATOM 666 N N . LYS B 1 3 ? -1.538 32.438 27 1 30.06 3 LYS B N 1
ATOM 667 C CA . LYS B 1 3 ? -0.68 31.594 26.172 1 30.06 3 LYS B CA 1
ATOM 668 C C . LYS B 1 3 ? -1.438 31.078 24.953 1 30.06 3 LYS B C 1
ATOM 670 O O . LYS B 1 3 ? -2.492 30.453 25.094 1 30.06 3 LYS B O 1
ATOM 675 N N . ASN B 1 4 ? -1.521 31.766 23.781 1 29.88 4 ASN B N 1
ATOM 676 C CA . ASN B 1 4 ? -2.027 31.484 22.453 1 29.88 4 ASN B CA 1
ATOM 677 C C . ASN B 1 4 ? -1.579 30.109 21.969 1 29.88 4 ASN B C 1
ATOM 679 O O . ASN B 1 4 ? -0.385 29.875 21.766 1 29.88 4 ASN B O 1
ATOM 683 N N . LEU B 1 5 ? -2.041 29.047 22.578 1 31.08 5 LEU B N 1
ATOM 684 C CA . LEU B 1 5 ? -1.877 27.656 22.172 1 31.08 5 LEU B CA 1
ATOM 685 C C . LEU B 1 5 ? -1.972 27.516 20.656 1 31.08 5 LEU B C 1
ATOM 687 O O . LEU B 1 5 ? -3.021 27.781 20.062 1 31.08 5 LEU B O 1
ATOM 691 N N . SER B 1 6 ? -1.027 28.109 19.922 1 31.84 6 SER B N 1
ATOM 692 C CA . SER B 1 6 ? -0.798 27.969 18.5 1 31.84 6 SER B CA 1
ATOM 693 C C . SER B 1 6 ? -1.179 26.562 18 1 31.84 6 SER B C 1
ATOM 695 O O . SER B 1 6 ? -0.599 25.578 18.438 1 31.84 6 SER B O 1
ATOM 697 N N . THR B 1 7 ? -2.48 26.203 17.922 1 33.22 7 THR B N 1
ATOM 698 C CA . THR B 1 7 ? -3.172 25.062 17.328 1 33.22 7 THR B CA 1
ATOM 699 C C . THR B 1 7 ? -2.424 24.562 16.094 1 33.22 7 THR B C 1
ATOM 701 O O . THR B 1 7 ? -2.318 25.281 15.086 1 33.22 7 THR B O 1
ATOM 704 N N . THR B 1 8 ? -1.205 24.125 16.188 1 34.12 8 THR B N 1
ATOM 705 C CA . THR B 1 8 ? -0.349 23.5 15.188 1 34.12 8 THR B CA 1
ATOM 706 C C . THR B 1 8 ? -1.187 22.812 14.117 1 34.12 8 THR B C 1
ATOM 708 O O . THR B 1 8 ? -1.938 21.875 14.414 1 34.12 8 THR B O 1
ATOM 711 N N . GLU B 1 9 ? -1.77 23.547 13.25 1 32.56 9 GLU B N 1
ATOM 712 C CA . GLU B 1 9 ? -2.459 23.141 12.031 1 32.56 9 GLU B CA 1
ATOM 713 C C . GLU B 1 9 ? -1.9 21.828 11.492 1 32.56 9 GLU B C 1
ATOM 715 O O . GLU B 1 9 ? -0.698 21.703 11.25 1 32.56 9 GLU B O 1
ATOM 720 N N . GLU B 1 10 ? -2.25 20.719 12.125 1 34.44 10 GLU B N 1
ATOM 721 C CA . GLU B 1 10 ? -1.975 19.406 11.547 1 34.44 10 GLU B CA 1
ATOM 722 C C . GLU B 1 10 ? -1.833 19.484 10.031 1 34.44 10 GLU B C 1
ATOM 724 O O . GLU B 1 10 ? -2.781 19.844 9.336 1 34.44 10 GLU B O 1
ATOM 729 N N . ALA B 1 11 ? -0.853 20.109 9.523 1 33.44 11 ALA B N 1
ATOM 730 C CA . ALA B 1 11 ? -0.531 20.109 8.094 1 33.44 11 ALA B CA 1
ATOM 731 C C . ALA B 1 11 ? -1.053 18.844 7.414 1 33.44 11 ALA B C 1
ATOM 733 O O . ALA B 1 11 ? -0.842 17.734 7.906 1 33.44 11 ALA B O 1
ATOM 734 N N . PRO B 1 12 ? -2.297 18.844 6.887 1 34.66 12 PRO B N 1
ATOM 735 C CA . PRO B 1 12 ? -2.709 17.656 6.125 1 34.66 12 PRO B CA 1
ATOM 736 C C . PRO B 1 12 ? -1.529 16.922 5.5 1 34.66 12 PRO B C 1
ATOM 738 O O . PRO B 1 12 ? -0.589 17.547 5.012 1 34.66 12 PRO B O 1
ATOM 741 N N . LEU B 1 13 ? -0.854 16.062 6.195 1 35.53 13 LEU B N 1
ATOM 742 C CA . LEU B 1 13 ? -0.041 15.188 5.355 1 35.53 13 LEU B CA 1
ATOM 743 C C . LEU B 1 13 ? -0.457 15.297 3.893 1 35.53 13 LEU B C 1
ATOM 745 O O . LEU B 1 13 ? -1.469 14.719 3.486 1 35.53 13 LEU B O 1
ATOM 749 N N . LEU B 1 14 ? -0.738 16.375 3.398 1 39.28 14 LEU B N 1
ATOM 750 C CA . LEU B 1 14 ? -0.847 16.516 1.949 1 39.28 14 LEU B CA 1
ATOM 751 C C . LEU B 1 14 ? -0.055 15.414 1.242 1 39.28 14 LEU B C 1
ATOM 753 O O . LEU B 1 14 ? 1.164 15.523 1.091 1 39.28 14 LEU B O 1
ATOM 757 N N . LEU B 1 15 ? -0.076 14.188 1.657 1 44.25 15 LEU B N 1
ATOM 758 C CA . LEU B 1 15 ? 0.542 13.242 0.735 1 44.25 15 LEU B CA 1
ATOM 759 C C . LEU B 1 15 ? 0.357 13.688 -0.71 1 44.25 15 LEU B C 1
ATOM 761 O O . LEU B 1 15 ? -0.694 14.227 -1.068 1 44.25 15 LEU B O 1
ATOM 765 N N . SER B 1 16 ? 1.443 14.086 -1.276 1 44.91 16 SER B N 1
ATOM 766 C CA . SER B 1 16 ? 1.73 14.719 -2.557 1 44.91 16 SER B CA 1
ATOM 767 C C . SER B 1 16 ? 0.687 14.352 -3.605 1 44.91 16 SER B C 1
ATOM 769 O O . SER B 1 16 ? 0.435 15.117 -4.535 1 44.91 16 SER B O 1
ATOM 771 N N . ASP B 1 17 ? 0.119 13.188 -3.473 1 57.88 17 ASP B N 1
ATOM 772 C CA . ASP B 1 17 ? -0.575 12.797 -4.695 1 57.88 17 ASP B CA 1
ATOM 773 C C . ASP B 1 17 ? -2.07 13.086 -4.594 1 57.88 17 ASP B C 1
ATOM 775 O O . ASP B 1 17 ? -2.873 12.5 -5.324 1 57.88 17 ASP B O 1
ATOM 779 N N . GLY B 1 18 ? -2.432 14.195 -3.783 1 75.75 18 GLY B N 1
ATOM 780 C CA . GLY B 1 18 ? -3.836 14.57 -3.824 1 75.75 18 GLY B CA 1
ATOM 781 C C . GLY B 1 18 ? -4.738 13.586 -3.098 1 75.75 18 GLY B C 1
ATOM 782 O O . GLY B 1 18 ? -5.961 13.688 -3.176 1 75.75 18 GLY B O 1
ATOM 783 N N . MET B 1 19 ? -4.133 12.727 -2.445 1 83.44 19 MET B N 1
ATOM 784 C CA . MET B 1 19 ? -4.941 11.75 -1.73 1 83.44 19 MET B CA 1
ATOM 785 C C . MET B 1 19 ? -5.43 12.312 -0.399 1 83.44 19 MET B C 1
ATOM 787 O O . MET B 1 19 ? -4.691 13.016 0.288 1 83.44 19 MET B O 1
ATOM 791 N N . SER B 1 20 ? -6.742 11.977 -0.102 1 86.38 20 SER B N 1
ATOM 792 C CA . SER B 1 20 ? -7.273 12.32 1.212 1 86.38 20 SER B CA 1
ATOM 793 C C . SER B 1 20 ? -6.605 11.508 2.312 1 86.38 20 SER B C 1
ATOM 795 O O . SER B 1 20 ? -5.926 10.516 2.031 1 86.38 20 SER B O 1
ATOM 797 N N . LYS B 1 21 ? -6.738 11.945 3.537 1 88.38 21 LYS B N 1
ATOM 798 C CA . LYS B 1 21 ? -6.199 11.195 4.668 1 88.38 21 LYS B CA 1
ATOM 799 C C . LYS B 1 21 ? -6.773 9.781 4.711 1 88.38 21 LYS B C 1
ATOM 801 O O . LYS B 1 21 ? -6.055 8.82 5.008 1 88.38 21 LYS B O 1
ATOM 806 N N . ALA B 1 22 ? -8.047 9.625 4.461 1 91.25 22 ALA B N 1
ATOM 807 C CA . ALA B 1 22 ? -8.711 8.32 4.449 1 91.25 22 ALA B CA 1
ATOM 808 C C . ALA B 1 22 ? -8.117 7.422 3.369 1 91.25 22 ALA B C 1
ATOM 810 O O . ALA B 1 22 ? -7.875 6.234 3.605 1 91.25 22 ALA B O 1
ATOM 811 N N . GLU B 1 23 ? -7.895 7.973 2.225 1 92.38 23 GLU B N 1
ATOM 812 C CA . GLU B 1 23 ? -7.289 7.219 1.131 1 92.38 23 GLU B CA 1
ATOM 813 C C . GLU B 1 23 ? -5.891 6.73 1.504 1 92.38 23 GLU B C 1
ATOM 815 O O . GLU B 1 23 ? -5.543 5.578 1.245 1 92.38 23 GLU B O 1
ATOM 820 N N . ILE B 1 24 ? -5.164 7.605 2.059 1 92.62 24 ILE B N 1
ATOM 821 C CA . ILE B 1 24 ? -3.809 7.266 2.475 1 92.62 24 ILE B CA 1
ATOM 822 C C . ILE B 1 24 ? -3.852 6.125 3.486 1 92.62 24 ILE B C 1
ATOM 824 O O . ILE B 1 24 ? -3.125 5.137 3.348 1 92.62 24 ILE B O 1
ATOM 828 N N . GLU B 1 25 ? -4.668 6.234 4.453 1 92.75 25 GLU B N 1
ATOM 829 C CA . GLU B 1 25 ? -4.785 5.223 5.5 1 92.75 25 GLU B CA 1
ATOM 830 C C . GLU B 1 25 ? -5.16 3.863 4.914 1 92.75 25 GLU B C 1
ATOM 832 O O . GLU B 1 25 ? -4.559 2.846 5.266 1 92.75 25 GLU B O 1
ATOM 837 N N . VAL B 1 26 ? -6.078 3.846 3.998 1 95.06 26 VAL B N 1
ATOM 838 C CA . VAL B 1 26 ? -6.555 2.594 3.42 1 95.06 26 VAL B CA 1
ATOM 839 C C . VAL B 1 26 ? -5.469 1.986 2.533 1 95.06 26 VAL B C 1
ATOM 841 O O . VAL B 1 26 ? -5.184 0.791 2.625 1 95.06 26 VAL B O 1
ATOM 844 N N . HIS B 1 27 ? -4.898 2.828 1.724 1 95.38 27 HIS B N 1
ATOM 845 C CA . HIS B 1 27 ? -3.842 2.328 0.854 1 95.38 27 HIS B CA 1
ATOM 846 C C . HIS B 1 27 ? -2.66 1.811 1.666 1 95.38 27 HIS B C 1
ATOM 848 O O . HIS B 1 27 ? -2.078 0.775 1.332 1 95.38 27 HIS B O 1
ATOM 854 N N . LEU B 1 28 ? -2.342 2.479 2.684 1 95.38 28 LEU B N 1
ATOM 855 C CA . LEU B 1 28 ? -1.245 2.029 3.533 1 95.38 28 LEU B CA 1
ATOM 856 C C . LEU B 1 28 ? -1.581 0.698 4.195 1 95.38 28 LEU B C 1
ATOM 858 O O . LEU B 1 28 ? -0.725 -0.183 4.297 1 95.38 28 LEU B O 1
ATOM 862 N N . ALA B 1 29 ? -2.771 0.541 4.664 1 96.06 29 ALA B N 1
ATOM 863 C CA . ALA B 1 29 ? -3.193 -0.715 5.277 1 96.06 29 ALA B CA 1
ATOM 864 C C . ALA B 1 29 ? -3.09 -1.872 4.289 1 96.06 29 ALA B C 1
ATOM 866 O O . ALA B 1 29 ? -2.639 -2.963 4.645 1 96.06 29 ALA B O 1
ATOM 867 N N . ILE B 1 30 ? -3.463 -1.593 3.072 1 97.12 30 ILE B N 1
ATOM 868 C CA . ILE B 1 30 ? -3.406 -2.617 2.037 1 97.12 30 ILE B CA 1
ATOM 869 C C . ILE B 1 30 ? -1.951 -2.973 1.74 1 97.12 30 ILE B C 1
ATOM 871 O O . ILE B 1 30 ? -1.596 -4.152 1.664 1 97.12 30 ILE B O 1
ATOM 875 N N . ALA B 1 31 ? -1.133 -1.962 1.587 1 96.75 31 ALA B N 1
ATOM 876 C CA . ALA B 1 31 ? 0.29 -2.203 1.361 1 96.75 31 ALA B CA 1
ATOM 877 C C . ALA B 1 31 ? 0.893 -3.029 2.494 1 96.75 31 ALA B C 1
ATOM 879 O O . ALA B 1 31 ? 1.603 -4.008 2.248 1 96.75 31 ALA B O 1
ATOM 880 N N . ASN B 1 32 ? 0.599 -2.672 3.719 1 94.44 32 ASN B N 1
ATOM 881 C CA . ASN B 1 32 ? 1.158 -3.344 4.887 1 94.44 32 ASN B CA 1
ATOM 882 C C . ASN B 1 32 ? 0.698 -4.797 4.973 1 94.44 32 ASN B C 1
ATOM 884 O O . ASN B 1 32 ? 1.418 -5.652 5.492 1 94.44 32 ASN B O 1
ATOM 888 N N . TYR B 1 33 ? -0.436 -5.023 4.465 1 95.69 33 TYR B N 1
ATOM 889 C CA . TYR B 1 33 ? -0.934 -6.395 4.426 1 95.69 33 TYR B CA 1
ATOM 890 C C . TYR B 1 33 ? -0.246 -7.195 3.328 1 95.69 33 TYR B C 1
ATOM 892 O O . TYR B 1 33 ? 0.144 -8.344 3.543 1 95.69 33 TYR B O 1
ATOM 900 N N . LEU B 1 34 ? -0.035 -6.617 2.172 1 96.88 34 LEU B N 1
ATOM 901 C CA . LEU B 1 34 ? 0.408 -7.348 0.989 1 96.88 34 LEU B CA 1
ATOM 902 C C . LEU B 1 34 ? 1.924 -7.516 0.991 1 96.88 34 LEU B C 1
ATOM 904 O O . LEU B 1 34 ? 2.438 -8.555 0.572 1 96.88 34 LEU B O 1
ATOM 908 N N . ILE B 1 35 ? 2.646 -6.543 1.434 1 96.06 35 ILE B N 1
ATOM 909 C CA . ILE B 1 35 ? 4.09 -6.473 1.243 1 96.06 35 ILE B CA 1
ATOM 910 C C . ILE B 1 35 ? 4.758 -7.672 1.912 1 96.06 35 ILE B C 1
ATOM 912 O O . ILE B 1 35 ? 5.516 -8.406 1.271 1 96.06 35 ILE B O 1
ATOM 916 N N . PRO B 1 36 ? 4.504 -7.984 3.205 1 93.81 36 PRO B N 1
ATOM 917 C CA . PRO B 1 36 ? 5.172 -9.141 3.812 1 93.81 36 PRO B CA 1
ATOM 918 C C . PRO B 1 36 ? 4.781 -10.461 3.152 1 93.81 36 PRO B C 1
ATOM 920 O O . PRO B 1 36 ? 5.5 -11.453 3.289 1 93.81 36 PRO B O 1
ATOM 923 N N . ARG B 1 37 ? 3.738 -10.43 2.375 1 93.81 37 ARG B N 1
ATOM 924 C CA . ARG B 1 37 ? 3.221 -11.664 1.785 1 93.81 37 ARG B CA 1
ATOM 925 C C . ARG B 1 37 ? 3.791 -11.883 0.389 1 93.81 37 ARG B C 1
ATOM 927 O O . ARG B 1 37 ? 3.809 -13.008 -0.109 1 93.81 37 ARG B O 1
ATOM 934 N N . ILE B 1 38 ? 4.301 -10.797 -0.16 1 94.5 38 ILE B N 1
ATOM 935 C CA . ILE B 1 38 ? 4.789 -10.977 -1.522 1 94.5 38 ILE B CA 1
ATOM 936 C C . ILE B 1 38 ? 6.309 -10.812 -1.553 1 94.5 38 ILE B C 1
ATOM 938 O O . ILE B 1 38 ? 6.953 -11.133 -2.553 1 94.5 38 ILE B O 1
ATOM 942 N N . ALA B 1 39 ? 6.863 -10.336 -0.485 1 91.62 39 ALA B N 1
ATOM 943 C CA . ALA B 1 39 ? 8.297 -10.07 -0.465 1 91.62 39 ALA B CA 1
ATOM 944 C C . ALA B 1 39 ? 9.086 -11.281 -0.94 1 91.62 39 ALA B C 1
ATOM 946 O O . ALA B 1 39 ? 8.805 -12.414 -0.531 1 91.62 39 ALA B O 1
ATOM 947 N N . GLY B 1 40 ? 10.07 -11.023 -1.855 1 90.75 40 GLY B N 1
ATOM 948 C CA . GLY B 1 40 ? 10.945 -12.078 -2.348 1 90.75 40 GLY B CA 1
ATOM 949 C C . GLY B 1 40 ? 10.305 -12.922 -3.434 1 90.75 40 GLY B C 1
ATOM 950 O O . GLY B 1 40 ? 10.93 -13.852 -3.947 1 90.75 40 GLY B O 1
ATOM 951 N N . THR B 1 41 ? 9.047 -12.742 -3.725 1 93.38 41 THR B N 1
ATOM 952 C CA . THR B 1 41 ? 8.352 -13.492 -4.766 1 93.38 41 THR B CA 1
ATOM 953 C C . THR B 1 41 ? 8.523 -12.82 -6.125 1 93.38 41 THR B C 1
ATOM 955 O O . THR B 1 41 ? 8.992 -11.68 -6.203 1 93.38 41 THR B O 1
ATOM 958 N N . PRO B 1 42 ? 8.172 -13.5 -7.25 1 94.88 42 PRO B N 1
ATOM 959 C CA . PRO B 1 42 ? 8.234 -12.867 -8.57 1 94.88 42 PRO B CA 1
ATOM 960 C C . PRO B 1 42 ? 7.344 -11.625 -8.664 1 94.88 42 PRO B C 1
ATOM 962 O O . PRO B 1 42 ? 7.695 -10.672 -9.359 1 94.88 42 PRO B O 1
ATOM 965 N N . VAL B 1 43 ? 6.211 -11.609 -7.926 1 95.44 43 VAL B N 1
ATOM 966 C CA . VAL B 1 43 ? 5.309 -10.461 -7.922 1 95.44 43 VAL B CA 1
ATOM 967 C C . VAL B 1 43 ? 6.027 -9.242 -7.344 1 95.44 43 VAL B C 1
ATOM 969 O O . VAL B 1 43 ? 5.934 -8.141 -7.895 1 95.44 43 VAL B O 1
ATOM 972 N N . ALA B 1 44 ? 6.746 -9.453 -6.297 1 96.44 44 ALA B N 1
ATOM 973 C CA . ALA B 1 44 ? 7.496 -8.359 -5.676 1 96.44 44 ALA B CA 1
ATOM 974 C C . ALA B 1 44 ? 8.594 -7.852 -6.609 1 96.44 44 ALA B C 1
ATOM 976 O O . ALA B 1 44 ? 8.836 -6.648 -6.688 1 96.44 44 ALA B O 1
ATOM 977 N N . ARG B 1 45 ? 9.211 -8.742 -7.266 1 96.25 45 ARG B N 1
ATOM 978 C CA . ARG B 1 45 ? 10.266 -8.359 -8.203 1 96.25 45 ARG B CA 1
ATOM 979 C C . ARG B 1 45 ? 9.695 -7.52 -9.344 1 96.25 45 ARG B C 1
ATOM 981 O O . ARG B 1 45 ? 10.312 -6.543 -9.766 1 96.25 45 ARG B O 1
ATOM 988 N N . GLU B 1 46 ? 8.539 -7.898 -9.812 1 97.5 46 GLU B N 1
ATOM 989 C CA . GLU B 1 46 ? 7.871 -7.113 -10.852 1 97.5 46 GLU B CA 1
ATOM 990 C C . GLU B 1 46 ? 7.523 -5.719 -10.352 1 97.5 46 GLU B C 1
ATOM 992 O O . GLU B 1 46 ? 7.727 -4.727 -11.055 1 97.5 46 GLU B O 1
ATOM 997 N N . ALA B 1 47 ? 6.93 -5.711 -9.188 1 97.69 47 ALA B N 1
ATOM 998 C CA . ALA B 1 47 ? 6.613 -4.414 -8.594 1 97.69 47 ALA B CA 1
ATOM 999 C C . ALA B 1 47 ? 7.867 -3.559 -8.445 1 97.69 47 ALA B C 1
ATOM 1001 O O . ALA B 1 47 ? 7.855 -2.365 -8.758 1 97.69 47 ALA B O 1
ATOM 1002 N N . PHE B 1 48 ? 8.977 -4.129 -7.973 1 97.12 48 PHE B N 1
ATOM 1003 C CA . PHE B 1 48 ? 10.242 -3.414 -7.805 1 97.12 48 PHE B CA 1
ATOM 1004 C C . PHE B 1 48 ? 10.711 -2.828 -9.125 1 97.12 48 PHE B C 1
ATOM 1006 O O . PHE B 1 48 ? 11.031 -1.641 -9.211 1 97.12 48 PHE B O 1
ATOM 1013 N N . ASN B 1 49 ? 10.688 -3.658 -10.148 1 97.31 49 ASN B N 1
ATOM 1014 C CA . ASN B 1 49 ? 11.148 -3.225 -11.469 1 97.31 49 ASN B CA 1
ATOM 1015 C C . ASN B 1 49 ? 10.289 -2.088 -12.016 1 97.31 49 ASN B C 1
ATOM 1017 O O . ASN B 1 49 ? 10.797 -1.18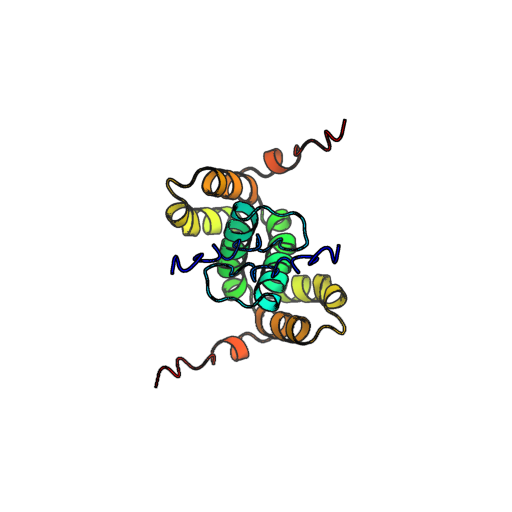3 -12.68 1 97.31 49 ASN B O 1
ATOM 1021 N N . ALA B 1 50 ? 9.047 -2.145 -11.703 1 97.56 50 ALA B N 1
ATOM 1022 C CA . ALA B 1 50 ? 8.125 -1.126 -12.188 1 97.56 50 ALA B CA 1
ATOM 1023 C C . ALA B 1 50 ? 8.312 0.189 -11.438 1 97.56 50 ALA B C 1
ATOM 1025 O O . ALA B 1 50 ? 8.102 1.267 -12 1 97.56 50 ALA B O 1
ATOM 1026 N N . LEU B 1 51 ? 8.75 0.125 -10.195 1 97.56 51 LEU B N 1
ATOM 1027 C CA . LEU B 1 51 ? 8.688 1.305 -9.336 1 97.56 51 LEU B CA 1
ATOM 1028 C C . LEU B 1 51 ? 10.078 1.889 -9.117 1 97.56 51 LEU B C 1
ATOM 1030 O O . LEU B 1 51 ? 10.211 3.043 -8.703 1 97.56 51 LEU B O 1
ATOM 1034 N N . VAL B 1 52 ? 11.117 1.152 -9.297 1 96.12 52 VAL B N 1
ATOM 1035 C CA . VAL B 1 52 ? 12.469 1.53 -8.898 1 96.12 52 VAL B CA 1
ATOM 1036 C C . VAL B 1 52 ? 12.875 2.816 -9.609 1 96.12 52 VAL B C 1
ATOM 1038 O O . VAL B 1 52 ? 13.578 3.656 -9.031 1 96.12 52 VAL B O 1
ATOM 1041 N N . GLY B 1 53 ? 12.453 2.994 -10.797 1 96 53 GLY B N 1
ATOM 1042 C CA . GLY B 1 53 ? 12.789 4.203 -11.539 1 96 53 GLY B CA 1
ATOM 1043 C C . GLY B 1 53 ? 12.258 5.465 -10.891 1 96 53 GLY B C 1
ATOM 1044 O O . GLY B 1 53 ? 12.898 6.516 -10.953 1 96 53 GLY B O 1
ATOM 1045 N N . ARG B 1 54 ? 11.094 5.383 -10.25 1 94.69 54 ARG B N 1
ATOM 1046 C CA . ARG B 1 54 ? 10.445 6.516 -9.602 1 94.69 54 ARG B CA 1
ATOM 1047 C C . ARG B 1 54 ? 11.273 7.012 -8.414 1 94.69 54 ARG B C 1
ATOM 1049 O O . ARG B 1 54 ? 11.188 8.18 -8.039 1 94.69 54 ARG B O 1
ATOM 1056 N N . PHE B 1 55 ? 12.047 6.145 -7.887 1 94.94 55 PHE B N 1
ATOM 1057 C CA . PHE B 1 55 ? 12.758 6.488 -6.66 1 94.94 55 PHE B CA 1
ATOM 1058 C C . PHE B 1 55 ? 14.258 6.531 -6.895 1 94.94 55 PHE B C 1
ATOM 1060 O O . PHE B 1 55 ? 15.047 6.566 -5.945 1 94.94 55 PHE B O 1
ATOM 1067 N N . GLN B 1 56 ? 14.523 6.43 -8.148 1 90.81 56 GLN B N 1
ATOM 1068 C CA . GLN B 1 56 ? 15.938 6.543 -8.484 1 90.81 56 GLN B CA 1
ATOM 1069 C C . GLN B 1 56 ? 16.516 7.863 -7.992 1 90.81 56 GLN B C 1
ATOM 1071 O O . GLN B 1 56 ? 15.922 8.922 -8.188 1 90.81 56 GLN B O 1
ATOM 1076 N N . GLY B 1 57 ? 17.688 7.863 -7.262 1 91.69 57 GLY B N 1
ATOM 1077 C CA . GLY B 1 57 ? 18.344 9.055 -6.75 1 91.69 57 GLY B CA 1
ATOM 1078 C C . GLY B 1 57 ? 17.719 9.578 -5.473 1 91.69 57 GLY B C 1
ATOM 1079 O O . GLY B 1 57 ? 18.125 10.617 -4.953 1 91.69 57 GLY B O 1
ATOM 1080 N N . ARG B 1 58 ? 16.688 8.938 -5.008 1 92.94 58 ARG B N 1
ATOM 1081 C CA . ARG B 1 58 ? 16.016 9.281 -3.76 1 92.94 58 ARG B CA 1
ATOM 1082 C C . ARG B 1 58 ? 16.266 8.227 -2.688 1 92.94 58 ARG B C 1
ATOM 1084 O O . ARG B 1 58 ? 15.492 7.289 -2.539 1 92.94 58 ARG B O 1
ATOM 1091 N N . TYR B 1 59 ? 17.281 8.453 -1.784 1 85.62 59 TYR B N 1
ATOM 1092 C CA . TYR B 1 59 ? 17.797 7.336 -1.002 1 85.62 59 TYR B CA 1
ATOM 1093 C C . TYR B 1 59 ? 16.906 7.059 0.204 1 85.62 59 TYR B C 1
ATOM 1095 O O . TYR B 1 59 ? 16.656 5.898 0.538 1 85.62 59 TYR B O 1
ATOM 1103 N N . PRO B 1 60 ? 16.375 7.824 0.831 1 91.25 60 PRO B N 1
ATOM 1104 C CA . PRO B 1 60 ? 15.945 6.691 1.657 1 91.25 60 PRO B CA 1
ATOM 1105 C C . PRO B 1 60 ? 14.836 5.867 1.003 1 91.25 60 PRO B C 1
ATOM 1107 O O . PRO B 1 60 ? 14.68 4.688 1.315 1 91.25 60 PRO B O 1
ATOM 1110 N N . GLN B 1 61 ? 14.133 6.387 -0.039 1 92.88 61 GLN B N 1
ATOM 1111 C CA . GLN B 1 61 ? 13.016 5.695 -0.668 1 92.88 61 GLN B CA 1
ATOM 1112 C C . GLN B 1 61 ? 13.492 4.477 -1.453 1 92.88 61 GLN B C 1
ATOM 1114 O O . GLN B 1 61 ? 12.883 3.408 -1.38 1 92.88 61 GLN B O 1
ATOM 1119 N N . HIS B 1 62 ? 14.57 4.629 -2.217 1 94.5 62 HIS B N 1
ATOM 1120 C CA . HIS B 1 62 ? 15.117 3.527 -3 1 94.5 62 HIS B CA 1
ATOM 1121 C C . HIS B 1 62 ? 15.5 2.354 -2.105 1 94.5 62 HIS B C 1
ATOM 1123 O O . HIS B 1 62 ? 15.18 1.202 -2.414 1 94.5 62 HIS B O 1
ATOM 1129 N N . LYS B 1 63 ? 16.188 2.656 -1.045 1 94 63 LYS B N 1
ATOM 1130 C CA . LYS B 1 63 ? 16.578 1.627 -0.092 1 94 63 LYS B CA 1
ATOM 1131 C C . LYS B 1 63 ? 15.367 0.924 0.506 1 94 63 LYS B C 1
ATOM 1133 O O . LYS B 1 63 ? 15.344 -0.303 0.619 1 94 63 LYS B O 1
ATOM 1138 N N . LEU B 1 64 ? 14.406 1.646 0.923 1 93.56 64 LEU B N 1
ATOM 1139 C CA . LEU B 1 64 ? 13.188 1.104 1.512 1 93.56 64 LEU B CA 1
ATOM 1140 C C . LEU B 1 64 ? 12.477 0.178 0.531 1 93.56 64 LEU B C 1
ATOM 1142 O O . LEU B 1 64 ? 12.07 -0.928 0.896 1 93.56 64 LEU B O 1
ATOM 1146 N N . LEU B 1 65 ? 12.375 0.636 -0.674 1 95.81 65 LEU B N 1
ATOM 1147 C CA . LEU B 1 65 ? 11.734 -0.169 -1.71 1 95.81 65 LEU B CA 1
ATOM 1148 C C . LEU B 1 65 ? 12.445 -1.509 -1.871 1 95.81 65 LEU B C 1
ATOM 1150 O O . LEU B 1 65 ? 11.797 -2.557 -1.938 1 95.81 65 LEU B O 1
ATOM 1154 N N . THR B 1 66 ? 13.789 -1.43 -1.967 1 94.19 66 THR B N 1
ATOM 1155 C CA . THR B 1 66 ? 14.602 -2.633 -2.117 1 94.19 66 THR B CA 1
ATOM 1156 C C . THR B 1 66 ? 14.375 -3.584 -0.944 1 94.19 66 THR B C 1
ATOM 1158 O O . THR B 1 66 ? 14.156 -4.781 -1.142 1 94.19 66 THR B O 1
ATOM 1161 N N . GLN B 1 67 ? 14.367 -3.129 0.272 1 93.88 67 GLN B N 1
ATOM 1162 C CA . GLN B 1 67 ? 14.211 -3.938 1.477 1 93.88 67 GLN B CA 1
ATOM 1163 C C . GLN B 1 67 ? 12.82 -4.566 1.538 1 93.88 67 GLN B C 1
ATOM 1165 O O . GLN B 1 67 ? 12.68 -5.746 1.88 1 93.88 67 GLN B O 1
ATOM 1170 N N . LEU B 1 68 ? 11.867 -3.848 1.184 1 94.38 68 LEU B N 1
A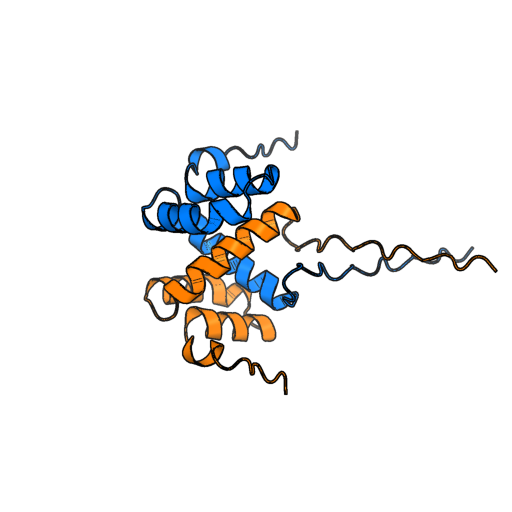TOM 1171 C CA . LEU B 1 68 ? 10.484 -4.297 1.319 1 94.38 68 LEU B CA 1
ATOM 1172 C C . LEU B 1 68 ? 10.156 -5.375 0.29 1 94.38 68 LEU B C 1
ATOM 1174 O O . LEU B 1 68 ? 9.422 -6.316 0.584 1 94.38 68 LEU B O 1
ATOM 1178 N N . LEU B 1 69 ? 10.734 -5.191 -0.895 1 95.75 69 LEU B N 1
ATOM 1179 C CA . LEU B 1 69 ? 10.242 -6.039 -1.978 1 95.75 69 LEU B CA 1
ATOM 1180 C C . LEU B 1 69 ? 11.258 -7.137 -2.307 1 95.75 69 LEU B C 1
ATOM 1182 O O . LEU B 1 69 ? 10.875 -8.242 -2.701 1 95.75 69 LEU B O 1
ATOM 1186 N N . ILE B 1 70 ? 12.5 -6.844 -2.225 1 92.44 70 ILE B N 1
ATOM 1187 C CA . ILE B 1 70 ? 13.516 -7.762 -2.729 1 92.44 70 ILE B CA 1
ATOM 1188 C C . ILE B 1 70 ? 14.219 -8.445 -1.56 1 92.44 70 ILE B C 1
ATOM 1190 O O . ILE B 1 70 ? 14.609 -9.617 -1.656 1 92.44 70 ILE B O 1
ATOM 1194 N N . ALA B 1 71 ? 14.555 -7.75 -0.507 1 78.5 71 ALA B N 1
ATOM 1195 C CA . ALA B 1 71 ? 15.406 -8.281 0.55 1 78.5 71 ALA B CA 1
ATOM 1196 C C . ALA B 1 71 ? 14.711 -8.211 1.906 1 78.5 71 ALA B C 1
ATOM 1198 O O . ALA B 1 71 ? 15.172 -7.508 2.811 1 78.5 71 ALA B O 1
ATOM 1199 N N . PRO B 1 72 ? 13.617 -9.016 2.072 1 65.25 72 PRO B N 1
ATOM 1200 C CA . PRO B 1 72 ? 12.852 -8.859 3.309 1 65.25 72 PRO B CA 1
ATOM 1201 C C . PRO B 1 72 ? 13.633 -9.266 4.551 1 65.25 72 PRO B C 1
ATOM 1203 O O . PRO B 1 72 ? 13.305 -8.844 5.664 1 65.25 72 PRO B O 1
ATOM 1206 N N . GLU B 1 73 ? 14.609 -10.133 4.355 1 62.38 73 GLU B N 1
ATOM 1207 C CA . GLU B 1 73 ? 15.422 -10.516 5.508 1 62.38 73 GLU B CA 1
ATOM 1208 C C . GLU B 1 73 ? 15.977 -9.289 6.219 1 62.38 73 GLU B C 1
ATOM 1210 O O . GLU B 1 73 ? 16.344 -9.359 7.398 1 62.38 73 GLU B O 1
ATOM 1215 N N . TYR B 1 74 ? 16.062 -8.234 5.531 1 49.72 74 TYR B N 1
ATOM 1216 C CA . TYR B 1 74 ? 16.594 -7.027 6.133 1 49.72 74 TYR B CA 1
ATOM 1217 C C . TYR B 1 74 ? 15.516 -6.25 6.871 1 49.72 74 TYR B C 1
ATOM 1219 O O . TYR B 1 74 ? 15.812 -5.32 7.621 1 49.72 74 TYR B O 1
ATOM 1227 N N . LEU B 1 75 ? 14.328 -6.398 6.586 1 50.09 75 LEU B N 1
ATOM 1228 C CA . LEU B 1 75 ? 13.25 -5.703 7.27 1 50.09 75 LEU B CA 1
ATOM 1229 C C . LEU B 1 75 ? 13.133 -6.172 8.719 1 50.09 75 LEU B C 1
ATOM 1231 O O . LEU B 1 75 ? 12.531 -5.48 9.547 1 50.09 75 LEU B O 1
ATOM 1235 N N . GLU B 1 76 ? 13.422 -7.383 9.039 1 44.81 76 GLU B N 1
ATOM 1236 C CA . GLU B 1 76 ? 13.195 -7.855 10.406 1 44.81 76 GLU B CA 1
ATOM 1237 C C . GLU B 1 76 ? 13.906 -6.969 11.422 1 44.81 76 GLU B C 1
ATOM 1239 O O . GLU B 1 76 ? 13.57 -6.977 12.602 1 44.81 76 GLU B O 1
ATOM 1244 N N . HIS B 1 77 ? 15.055 -6.562 11.141 1 38.94 77 HIS B N 1
ATOM 1245 C CA . HIS B 1 77 ? 15.82 -6.102 12.289 1 38.94 77 HIS B CA 1
ATOM 1246 C C . HIS B 1 77 ? 15.336 -4.734 12.758 1 38.94 77 HIS B C 1
ATOM 1248 O O . HIS B 1 77 ? 16.016 -3.729 12.578 1 38.94 77 HIS B O 1
ATOM 1254 N N . ALA B 1 78 ? 14.367 -4.215 12.359 1 38.69 78 ALA B N 1
ATOM 1255 C CA . ALA B 1 78 ? 14.18 -3.035 13.195 1 38.69 78 ALA B CA 1
ATOM 1256 C C . ALA B 1 78 ? 14.242 -3.402 14.68 1 38.69 78 ALA B C 1
ATOM 1258 O O . ALA B 1 78 ? 13.57 -4.34 15.125 1 38.69 78 ALA B O 1
ATOM 1259 N N . PRO B 1 79 ? 15.273 -3.125 15.352 1 32.44 79 PRO B N 1
ATOM 1260 C CA . PRO B 1 79 ? 15.461 -3.379 16.781 1 32.44 79 PRO B CA 1
ATOM 1261 C C . PRO B 1 79 ? 14.266 -2.959 17.625 1 32.44 79 PRO B C 1
ATOM 1263 O O . PRO B 1 79 ? 13.688 -1.891 17.391 1 32.44 79 PRO B O 1
ATOM 1266 N N . ASP B 1 80 ? 13.289 -3.781 17.891 1 34.34 80 ASP B N 1
ATOM 1267 C CA . ASP B 1 80 ? 12.664 -3.533 19.188 1 34.34 80 ASP B CA 1
ATOM 1268 C C . ASP B 1 80 ? 13.688 -3.043 20.219 1 34.34 80 ASP B C 1
ATOM 1270 O O . ASP B 1 80 ? 14.312 -3.848 20.906 1 34.34 80 ASP B O 1
ATOM 1274 N N . THR B 1 81 ? 14.742 -2.396 19.797 1 29.75 81 THR B N 1
ATOM 1275 C CA . THR B 1 81 ? 15.594 -1.936 20.891 1 29.75 81 THR B CA 1
ATOM 1276 C C . THR B 1 81 ? 14.812 -1.026 21.828 1 29.75 81 THR B C 1
ATOM 1278 O O . THR B 1 81 ? 14.672 0.171 21.578 1 29.75 81 THR B O 1
ATOM 1281 N N . GLN B 1 82 ? 13.469 -1.128 22.094 1 27.02 82 GLN B N 1
ATOM 1282 C CA . GLN B 1 82 ? 13.102 -0.642 23.422 1 27.02 82 GLN B CA 1
ATOM 1283 C C . GLN B 1 82 ? 13.945 -1.312 24.5 1 27.02 82 GLN B C 1
ATOM 1285 O O . GLN B 1 82 ? 13.844 -2.521 24.719 1 27.02 82 GLN B O 1
ATOM 1290 N N . GLN B 1 83 ? 15.359 -1.284 24.438 1 22.62 83 GLN B N 1
ATOM 1291 C CA . GLN B 1 83 ? 15.906 -1.229 25.797 1 22.62 83 GLN B CA 1
ATOM 1292 C C . GLN B 1 83 ? 15.492 0.057 26.5 1 22.62 83 GLN B C 1
ATOM 1294 O O . GLN B 1 83 ? 15.531 1.138 25.906 1 22.62 83 GLN B O 1
#

pLDDT: mean 73.96, std 27.47, range [22.62, 97.75]

Foldseek 3Di:
DPPPPVPPPPPQVVVVPNDHPVRVVVVVVVCVVCQVVQAQHVVLVVVCVVCLVVCVVPPVVNVVSCCRHHNVVVVPPPPPPPD/DPPPPVPPPPPQVVVVPNDHPVRVVVVVVVCVVCQVVQAQHVVLVVVCVVCLVVCVVPPVVNVVSCCRHHNVVVVPPPPPPPD

Organism: Stutzerimonas stutzeri (strain A1501) (NCBI:txid379731)

Sequence (166 aa):
MDKNLSTTEEAPLLLSDGMSKAEIEVHLAIANYLIPRIAGTPVAREAFNALVGRFQGRYPQHKLLTQLLIAPEYLEHAPDTQQMDKNLSTTEEAPLLLSDGMSKAEIEVHLAIANYLIPRIAGTPVAREAFNALVGRFQGRYPQHKLLTQLLIAPEYLEHAPDTQQ

Nearest PDB structures (foldseek):
  8ywt-assembly1_Z  TM=3.983E-01  e=5.583E+00  Thermus thermophilus HB8
  8ywt-assembly1_Z  TM=3.982E-01  e=5.583E+00  Thermus thermophilus HB8